Protein AF-A0A534YT58-F1 (afdb_monomer_lite)

Sequence (90 aa):
MLTRLPPPHRAESGVVRDWLVQRFAGRFLVLSAVEHRRFVSALPEHGVSGGAAYDALVAATARAAGVALATLDRRARLVYERYGLEIVGG

Radius of gyration: 15.09 Å; chains: 1; bounding box: 26×28×42 Å

pLDDT: mean 93.38, std 6.1, range [50.19, 98.12]

Structure (mmCIF, N/CA/C/O backbone):
data_AF-A0A534YT58-F1
#
_entry.id   AF-A0A534YT58-F1
#
loop_
_atom_site.group_PDB
_atom_site.id
_atom_site.type_symbol
_atom_site.label_atom_id
_atom_site.label_alt_id
_atom_site.label_comp_id
_atom_site.label_asym_id
_atom_site.label_entity_id
_atom_site.label_seq_id
_atom_site.pdbx_PDB_ins_code
_atom_site.Cartn_x
_atom_site.Cartn_y
_atom_site.Cartn_z
_atom_site.occupancy
_atom_site.B_iso_or_equiv
_atom_site.auth_seq_id
_atom_site.auth_comp_id
_atom_site.auth_asym_id
_atom_site.auth_atom_id
_atom_site.pdbx_PDB_model_num
ATOM 1 N N . MET A 1 1 ? 8.027 -5.142 -12.874 1.00 82.12 1 MET A N 1
ATOM 2 C CA . MET A 1 1 ? 8.501 -3.763 -12.605 1.00 82.12 1 MET A CA 1
ATOM 3 C C . MET A 1 1 ? 8.882 -3.116 -13.932 1.00 82.12 1 MET A C 1
ATOM 5 O O . MET A 1 1 ? 9.726 -3.679 -14.618 1.00 82.12 1 MET A O 1
ATOM 9 N N . LEU A 1 2 ? 8.240 -2.003 -14.310 1.00 89.69 2 LEU A N 1
ATOM 10 C CA . LEU A 1 2 ? 8.278 -1.440 -15.676 1.00 89.69 2 LEU A CA 1
ATOM 11 C C . LEU A 1 2 ? 9.696 -1.114 -16.186 1.00 89.69 2 LEU A C 1
ATOM 13 O O . LEU A 1 2 ? 10.011 -1.375 -17.342 1.00 89.69 2 LEU A O 1
ATOM 17 N N . THR A 1 3 ? 10.584 -0.637 -15.312 1.00 94.62 3 THR A N 1
ATOM 18 C CA . THR A 1 3 ? 11.973 -0.281 -15.663 1.00 94.62 3 THR A CA 1
ATOM 19 C C . THR A 1 3 ? 12.951 -1.464 -15.644 1.00 94.62 3 THR A C 1
ATOM 21 O O . THR A 1 3 ? 14.126 -1.302 -15.966 1.00 94.62 3 THR A O 1
ATOM 24 N N . ARG A 1 4 ? 12.494 -2.672 -15.283 1.00 93.69 4 ARG A N 1
ATOM 25 C CA . ARG A 1 4 ? 13.316 -3.900 -15.233 1.00 93.69 4 ARG A CA 1
ATOM 26 C C . ARG A 1 4 ? 12.804 -5.022 -16.136 1.00 93.69 4 ARG A C 1
ATOM 28 O O . ARG A 1 4 ? 13.292 -6.144 -16.043 1.00 93.69 4 ARG A O 1
ATOM 35 N N . LEU A 1 5 ? 11.839 -4.740 -17.009 1.00 91.06 5 LEU A N 1
ATOM 36 C CA . LEU A 1 5 ? 11.420 -5.710 -18.016 1.00 91.06 5 LEU A CA 1
ATOM 37 C C . LEU A 1 5 ? 12.570 -5.997 -19.008 1.00 91.06 5 LEU A C 1
ATOM 39 O O . LEU A 1 5 ? 13.477 -5.162 -19.167 1.00 91.06 5 LEU A O 1
ATOM 43 N N . PRO A 1 6 ? 12.573 -7.174 -19.656 1.00 93.31 6 PRO A N 1
ATOM 44 C CA . PRO A 1 6 ? 13.472 -7.450 -20.769 1.00 93.31 6 PRO A CA 1
ATOM 45 C C . PRO A 1 6 ? 13.231 -6.473 -21.933 1.00 93.31 6 PRO A C 1
ATOM 47 O O . PRO A 1 6 ? 12.092 -6.037 -22.133 1.00 93.31 6 PRO A O 1
ATOM 50 N N . PRO A 1 7 ? 14.263 -6.125 -22.722 1.00 88.31 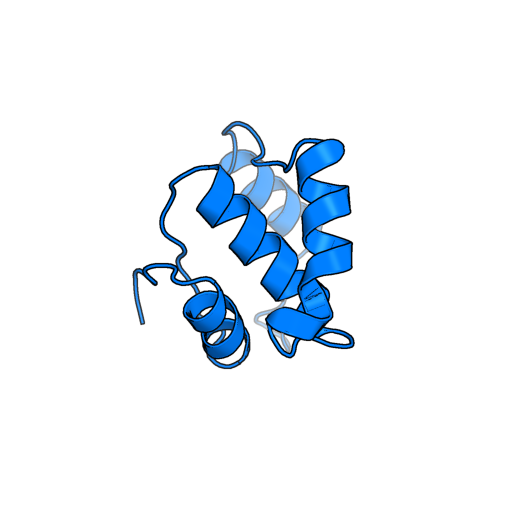7 PRO A N 1
ATOM 51 C CA . PRO A 1 7 ? 14.064 -5.432 -23.992 1.00 88.31 7 PRO A CA 1
ATOM 52 C C . PRO A 1 7 ? 13.101 -6.211 -24.911 1.00 88.31 7 PRO A C 1
ATOM 54 O O . PRO A 1 7 ? 13.147 -7.442 -24.903 1.00 88.31 7 PRO A O 1
ATOM 57 N N . PRO A 1 8 ? 12.240 -5.537 -25.699 1.00 90.56 8 PRO A N 1
ATOM 58 C CA . PRO A 1 8 ? 12.079 -4.083 -25.824 1.00 90.56 8 PRO A CA 1
ATOM 59 C C . PRO A 1 8 ? 11.081 -3.468 -24.820 1.00 90.56 8 PRO A C 1
ATOM 61 O O . PRO A 1 8 ? 10.795 -2.280 -24.887 1.00 90.56 8 PRO A O 1
ATOM 64 N N . HIS A 1 9 ? 10.540 -4.244 -23.878 1.00 92.31 9 HIS A N 1
ATOM 65 C CA . HIS A 1 9 ? 9.438 -3.819 -23.000 1.00 92.31 9 HIS A CA 1
ATOM 66 C C . HIS A 1 9 ? 9.867 -2.967 -21.797 1.00 92.31 9 HIS A C 1
ATOM 68 O O . HIS A 1 9 ? 9.029 -2.557 -20.993 1.00 92.31 9 HIS A O 1
ATOM 74 N N . ARG A 1 10 ? 11.169 -2.723 -21.629 1.00 94.81 10 ARG A N 1
ATOM 75 C CA . ARG A 1 10 ? 11.692 -1.873 -20.560 1.00 94.81 10 ARG A CA 1
ATOM 76 C C . ARG A 1 10 ? 11.303 -0.419 -20.805 1.00 94.81 10 ARG A C 1
ATOM 78 O O . ARG A 1 10 ? 11.722 0.168 -21.795 1.00 94.81 10 ARG A O 1
ATOM 85 N N . ALA A 1 11 ? 10.579 0.172 -19.864 1.00 95.31 11 ALA A N 1
ATOM 86 C CA . ALA A 1 11 ? 10.282 1.596 -19.902 1.00 95.31 11 ALA A CA 1
ATOM 87 C C . ALA A 1 11 ? 11.452 2.426 -19.347 1.00 95.31 11 ALA A C 1
ATOM 89 O O . ALA A 1 11 ? 12.133 2.009 -18.404 1.00 95.31 11 ALA A O 1
ATOM 90 N N . GLU A 1 12 ? 11.661 3.611 -19.921 1.00 95.50 12 GLU A N 1
ATOM 91 C CA . GLU A 1 12 ? 12.596 4.609 -19.399 1.00 95.50 12 GLU A CA 1
ATOM 92 C C . GLU A 1 12 ? 12.074 5.164 -18.058 1.00 95.50 12 GLU A C 1
ATOM 94 O O . GLU A 1 12 ? 10.868 5.270 -17.826 1.00 95.50 12 GLU A O 1
ATOM 99 N N . SER A 1 13 ? 12.986 5.457 -17.133 1.00 94.75 13 SER A N 1
ATOM 100 C CA . SER A 1 13 ? 12.664 5.869 -15.765 1.00 94.75 13 SER A CA 1
ATOM 101 C C . SER A 1 13 ? 11.867 7.174 -15.658 1.00 94.75 13 SER A C 1
ATOM 103 O O . SER A 1 13 ? 10.922 7.234 -14.869 1.00 94.75 13 SER A O 1
ATOM 105 N N . GLY A 1 14 ? 12.204 8.192 -16.451 1.00 96.62 14 GLY A N 1
ATOM 106 C CA . GLY A 1 14 ? 11.474 9.454 -16.545 1.00 96.62 14 GLY A CA 1
ATOM 107 C C . GLY A 1 14 ? 10.059 9.257 -17.078 1.00 96.62 14 GLY A C 1
ATOM 108 O O . GLY A 1 14 ? 9.113 9.751 -16.469 1.00 96.62 14 GLY A O 1
ATOM 109 N N . VAL A 1 15 ? 9.890 8.433 -18.119 1.00 95.88 15 VAL A N 1
ATOM 110 C CA . VAL A 1 15 ? 8.558 8.074 -18.645 1.00 95.88 15 VAL A CA 1
ATOM 111 C C . VAL A 1 15 ? 7.690 7.409 -17.571 1.00 95.88 15 VAL A C 1
ATOM 113 O O . VAL A 1 15 ? 6.527 7.772 -17.399 1.00 95.88 15 VAL A O 1
ATOM 116 N N . VAL A 1 16 ? 8.243 6.458 -16.806 1.00 95.75 16 VAL A N 1
ATOM 117 C CA . VAL A 1 16 ? 7.503 5.795 -15.715 1.00 95.75 16 VAL A CA 1
ATOM 118 C C . VAL A 1 16 ? 7.139 6.780 -14.606 1.00 95.75 16 VAL A C 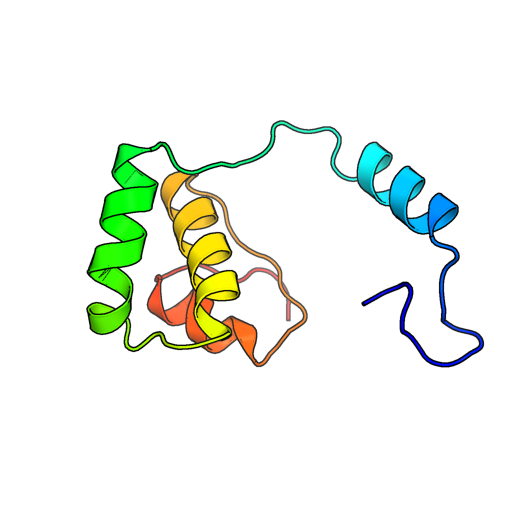1
ATOM 120 O O . VAL A 1 16 ? 6.016 6.733 -14.106 1.00 95.75 16 VAL A O 1
ATOM 123 N N . ARG A 1 17 ? 8.057 7.673 -14.218 1.00 95.19 17 ARG A N 1
ATOM 124 C CA . ARG A 1 17 ? 7.792 8.711 -13.211 1.00 95.19 17 ARG A CA 1
ATOM 125 C C . ARG A 1 17 ? 6.627 9.600 -13.638 1.00 95.19 17 ARG A C 1
ATOM 127 O O . ARG A 1 17 ? 5.691 9.771 -12.861 1.00 95.19 17 ARG A O 1
ATOM 134 N N . ASP A 1 18 ? 6.680 10.145 -14.850 1.00 96.38 18 ASP A N 1
ATOM 135 C CA . ASP A 1 18 ? 5.680 11.100 -15.333 1.00 96.38 18 ASP A CA 1
ATOM 136 C C . ASP A 1 18 ? 4.304 10.434 -15.447 1.00 96.38 18 ASP A C 1
ATOM 138 O O . ASP A 1 18 ? 3.299 10.997 -15.009 1.00 96.38 18 ASP A O 1
ATOM 142 N N . TRP A 1 19 ? 4.269 9.182 -15.914 1.00 95.50 19 TRP A N 1
ATOM 143 C CA . TRP A 1 19 ? 3.052 8.378 -15.925 1.00 95.50 19 TRP A CA 1
ATOM 144 C C . TRP A 1 19 ? 2.486 8.143 -14.517 1.00 95.50 19 TRP A C 1
ATOM 146 O O . TRP A 1 19 ? 1.282 8.295 -14.320 1.00 95.50 19 TRP A O 1
ATOM 156 N N . LEU A 1 20 ? 3.322 7.809 -13.524 1.00 93.69 20 LEU A N 1
ATOM 157 C CA . LEU A 1 20 ? 2.871 7.602 -12.140 1.00 93.69 20 LEU A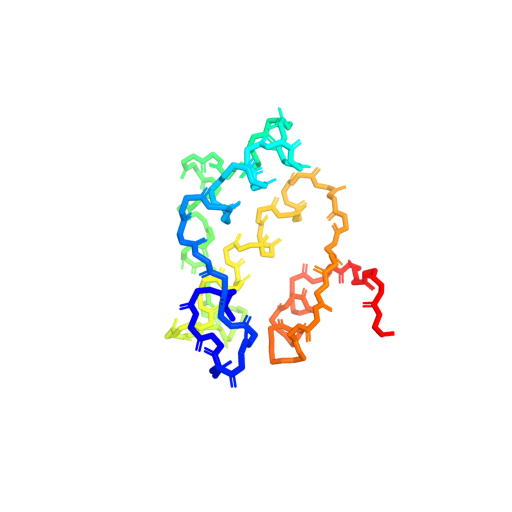 CA 1
ATOM 158 C C . LEU A 1 20 ? 2.270 8.878 -11.540 1.00 93.69 20 LEU A C 1
ATOM 160 O O . LEU A 1 20 ? 1.199 8.812 -10.936 1.00 93.69 20 LEU A O 1
ATOM 164 N N . VAL A 1 21 ? 2.922 10.029 -11.736 1.00 94.31 21 VAL A N 1
ATOM 165 C CA . VAL A 1 21 ? 2.438 11.331 -11.244 1.00 94.31 21 VAL A CA 1
ATOM 166 C C . VAL A 1 21 ? 1.088 11.686 -11.867 1.00 94.31 21 VAL A C 1
ATOM 168 O O . VAL A 1 21 ? 0.174 12.101 -11.159 1.00 94.31 21 VAL A O 1
ATOM 171 N N . GLN A 1 22 ? 0.932 11.482 -13.177 1.00 95.62 22 GLN A N 1
ATOM 172 C CA . GLN A 1 22 ? -0.324 11.768 -13.874 1.00 95.62 22 GLN A CA 1
ATOM 173 C C . GLN A 1 22 ? -1.437 10.782 -13.495 1.00 95.62 22 GLN A C 1
ATOM 175 O O . GLN A 1 22 ? -2.578 11.182 -13.265 1.00 95.62 22 GLN A O 1
ATOM 180 N N . ARG A 1 23 ? -1.126 9.482 -13.419 1.00 93.88 23 ARG A N 1
ATOM 181 C CA . ARG A 1 23 ? -2.121 8.425 -13.192 1.00 93.88 23 ARG A CA 1
ATOM 182 C C . ARG A 1 23 ? -2.632 8.379 -11.753 1.00 93.88 23 ARG A C 1
ATOM 184 O O . ARG A 1 23 ? -3.784 7.983 -11.546 1.00 93.88 23 ARG A O 1
ATOM 191 N N . PHE A 1 24 ? -1.788 8.746 -10.789 1.00 91.75 24 PHE A N 1
ATOM 192 C CA . PHE A 1 24 ? -2.055 8.675 -9.351 1.00 91.75 24 PHE A CA 1
ATOM 193 C C . PHE A 1 24 ? -1.943 10.052 -8.679 1.00 91.75 24 PHE A C 1
ATOM 195 O O . PHE A 1 24 ? -1.309 10.196 -7.641 1.00 91.75 24 PHE A O 1
ATOM 202 N N . ALA A 1 25 ? -2.605 11.064 -9.247 1.00 91.56 25 ALA A N 1
ATOM 203 C CA . ALA A 1 25 ? -2.625 12.431 -8.712 1.00 91.56 25 ALA A CA 1
ATOM 204 C C . ALA A 1 25 ? -3.458 12.606 -7.418 1.00 91.56 25 ALA A C 1
ATOM 206 O O . ALA A 1 25 ? -3.557 13.706 -6.877 1.00 91.56 25 ALA A O 1
ATOM 207 N N . GLY A 1 26 ? -4.102 11.537 -6.940 1.00 91.56 26 GLY A N 1
ATOM 208 C CA . GLY A 1 26 ? -4.892 11.548 -5.713 1.00 91.56 26 GLY A CA 1
ATOM 209 C C . GLY A 1 26 ? -4.037 11.578 -4.444 1.00 91.56 26 GLY A C 1
ATOM 210 O O . GLY A 1 26 ? -2.818 11.417 -4.466 1.00 91.56 26 GLY A O 1
ATOM 211 N N . ARG A 1 27 ? -4.700 11.745 -3.297 1.00 92.38 27 ARG A N 1
ATOM 212 C CA . ARG A 1 27 ? -4.041 11.686 -1.988 1.00 92.38 27 ARG A CA 1
ATOM 213 C C . ARG A 1 27 ? -3.434 10.300 -1.753 1.00 92.38 27 ARG A C 1
ATOM 215 O O . ARG A 1 27 ? -4.123 9.291 -1.891 1.00 92.38 27 ARG A O 1
ATOM 222 N N . PHE A 1 28 ? -2.185 10.266 -1.294 1.00 93.75 28 PHE A N 1
ATOM 223 C CA . PHE A 1 28 ? -1.562 9.033 -0.820 1.00 93.75 28 PHE A CA 1
ATOM 224 C C . PHE A 1 28 ? -2.324 8.460 0.378 1.00 93.75 28 PHE A C 1
ATOM 226 O O . PHE A 1 28 ? -2.611 9.156 1.358 1.00 93.75 28 PHE A O 1
ATOM 233 N N . LEU A 1 29 ? -2.643 7.172 0.295 1.00 96.00 29 LEU A N 1
ATOM 234 C CA . LEU A 1 29 ? -3.177 6.422 1.421 1.00 96.00 29 LEU A CA 1
ATOM 235 C C . LEU A 1 29 ? -2.009 6.000 2.305 1.00 96.00 29 LEU A C 1
ATOM 237 O O . LEU A 1 29 ? -1.024 5.444 1.823 1.00 96.00 29 LEU A O 1
ATOM 241 N N . VAL A 1 30 ? -2.116 6.301 3.593 1.00 96.88 30 VAL A N 1
ATOM 242 C CA . VAL A 1 30 ? -1.088 6.021 4.591 1.00 96.88 30 VAL A CA 1
ATOM 243 C C . VAL A 1 30 ? -1.761 5.552 5.869 1.00 96.88 30 VAL A C 1
ATOM 245 O O . VAL A 1 30 ? -2.862 5.999 6.190 1.00 96.88 30 VAL A O 1
ATOM 248 N N . LEU A 1 31 ? -1.084 4.678 6.606 1.00 98.06 31 LEU A N 1
ATOM 249 C CA . LEU A 1 31 ? -1.433 4.407 7.994 1.00 98.06 31 LEU A CA 1
ATOM 250 C C . LEU A 1 31 ? -0.997 5.587 8.866 1.00 98.06 31 LEU A C 1
ATOM 252 O O . LEU A 1 31 ? 0.079 6.157 8.660 1.00 98.06 31 LEU A O 1
ATOM 256 N N . SER A 1 32 ? -1.786 5.916 9.885 1.00 97.56 32 SER A N 1
ATOM 257 C CA . SER A 1 32 ? -1.304 6.754 10.982 1.00 97.56 32 SER A CA 1
ATOM 258 C C . SER A 1 32 ? -0.149 6.064 11.719 1.00 97.56 32 SER A C 1
ATOM 260 O O . SER A 1 32 ? 0.026 4.846 11.653 1.00 97.56 32 SER A O 1
ATOM 262 N N . ALA A 1 33 ? 0.626 6.823 12.497 1.00 97.94 33 ALA A N 1
ATOM 263 C CA . ALA A 1 33 ? 1.726 6.260 13.284 1.00 97.94 33 ALA A CA 1
ATOM 264 C C . ALA A 1 33 ? 1.264 5.147 14.250 1.00 97.94 33 ALA A C 1
ATOM 266 O O . ALA A 1 33 ? 1.961 4.149 14.443 1.00 97.94 33 ALA A O 1
ATOM 267 N N . VAL A 1 34 ? 0.069 5.290 14.836 1.00 98.12 34 VAL A N 1
ATOM 268 C CA . VAL A 1 34 ? -0.500 4.294 15.758 1.00 98.12 34 VAL A CA 1
ATOM 269 C C . VAL A 1 34 ? -0.904 3.025 15.010 1.00 98.12 34 VAL A C 1
ATOM 271 O O . VAL A 1 34 ? -0.604 1.925 15.478 1.00 98.12 34 VAL A O 1
ATOM 274 N N . GLU A 1 35 ? -1.551 3.160 13.853 1.00 97.94 35 GLU A N 1
ATOM 275 C CA . GLU A 1 35 ? -1.926 2.021 13.009 1.00 97.94 35 GLU A CA 1
ATOM 276 C C . GLU A 1 35 ? -0.697 1.300 12.465 1.00 97.94 35 GLU A C 1
ATOM 278 O O . GLU A 1 35 ? -0.660 0.076 12.496 1.00 97.94 35 GLU A O 1
ATOM 283 N N . HIS A 1 36 ? 0.339 2.036 12.056 1.00 98.06 36 HIS A N 1
ATOM 284 C CA . HIS A 1 36 ? 1.594 1.451 11.593 1.00 98.06 36 HIS A CA 1
ATOM 285 C C . HIS A 1 36 ? 2.254 0.615 12.697 1.00 98.06 36 HIS A C 1
ATOM 287 O O . HIS A 1 36 ? 2.662 -0.521 12.460 1.00 98.06 36 HIS A O 1
ATOM 293 N N . ARG A 1 37 ? 2.316 1.134 13.931 1.00 98.00 37 ARG A N 1
ATOM 294 C CA . ARG A 1 37 ? 2.874 0.381 15.063 1.00 98.00 37 ARG A CA 1
ATOM 295 C C . ARG A 1 37 ? 2.080 -0.899 15.333 1.00 98.00 37 ARG A C 1
ATOM 297 O O . ARG A 1 37 ? 2.679 -1.952 15.514 1.00 98.00 37 ARG A O 1
ATOM 304 N N . ARG A 1 38 ? 0.744 -0.814 15.330 1.00 97.31 38 ARG A N 1
ATOM 305 C CA . ARG A 1 38 ? -0.137 -1.985 15.493 1.00 97.31 38 ARG A CA 1
ATOM 306 C C . ARG A 1 38 ? 0.060 -2.999 14.367 1.00 97.31 38 ARG A C 1
ATOM 308 O O . ARG A 1 38 ? 0.161 -4.185 14.646 1.00 97.31 38 ARG A O 1
ATOM 315 N N . PHE A 1 39 ? 0.169 -2.527 13.128 1.00 97.44 39 PHE A N 1
ATOM 316 C CA . PHE A 1 39 ? 0.433 -3.353 11.955 1.00 97.44 39 PHE A CA 1
ATOM 317 C C . PHE A 1 39 ? 1.708 -4.186 12.126 1.00 97.44 39 PHE A C 1
ATOM 319 O O . PHE A 1 39 ? 1.651 -5.401 11.963 1.00 97.44 39 PHE A O 1
ATOM 326 N N . VAL A 1 40 ? 2.829 -3.563 12.510 1.00 97.12 40 VAL A N 1
ATOM 327 C CA . VAL A 1 40 ? 4.106 -4.277 12.692 1.00 97.12 40 VAL A CA 1
ATOM 328 C C . VAL A 1 40 ? 3.984 -5.355 13.769 1.00 97.12 40 VAL A C 1
ATOM 330 O O . VAL A 1 40 ? 4.440 -6.477 13.562 1.00 97.12 40 VAL A O 1
ATOM 333 N N . SER A 1 41 ? 3.337 -5.042 14.895 1.00 96.75 41 SER A N 1
ATOM 334 C CA . SER A 1 41 ? 3.129 -6.008 15.979 1.00 96.75 41 SER A CA 1
ATOM 335 C C . SER A 1 41 ? 2.209 -7.173 15.591 1.00 96.75 41 SER A C 1
ATOM 337 O O . SER A 1 41 ? 2.400 -8.267 16.108 1.00 96.75 41 SER A O 1
ATOM 339 N N . ALA A 1 42 ? 1.261 -6.966 14.672 1.00 96.31 42 ALA A N 1
ATOM 340 C CA . ALA A 1 42 ? 0.296 -7.979 14.235 1.00 96.31 42 ALA A CA 1
ATOM 341 C C . ALA A 1 42 ? 0.794 -8.872 13.078 1.00 96.31 42 ALA A C 1
ATOM 343 O O . ALA A 1 42 ? 0.135 -9.846 12.721 1.00 96.31 42 ALA A O 1
ATOM 344 N N . LEU A 1 43 ? 1.955 -8.585 12.473 1.00 96.38 43 LEU A N 1
ATOM 345 C CA . LEU A 1 43 ? 2.497 -9.392 11.365 1.00 96.38 43 LEU A CA 1
ATOM 346 C C . LEU A 1 43 ? 2.573 -10.907 11.664 1.00 96.38 43 LEU A C 1
ATOM 348 O O . LEU A 1 43 ? 2.176 -11.688 10.790 1.00 96.38 43 LEU A O 1
ATOM 352 N N . PRO A 1 44 ? 3.015 -11.357 12.861 1.00 95.19 44 PRO A N 1
ATOM 353 C CA . PRO A 1 44 ? 3.043 -12.782 13.192 1.00 95.19 44 PRO A CA 1
ATOM 354 C C . PRO A 1 44 ? 1.652 -13.423 13.222 1.00 95.19 44 PRO A C 1
ATOM 356 O O . PRO A 1 44 ? 1.499 -14.556 12.773 1.00 95.19 44 PRO A O 1
ATOM 359 N N . GLU A 1 45 ? 0.635 -12.693 13.686 1.00 93.62 45 GLU A N 1
ATOM 360 C CA . GLU A 1 45 ? -0.757 -13.164 13.762 1.00 93.62 45 GLU A CA 1
ATOM 361 C C . GLU A 1 45 ? -1.344 -13.409 12.364 1.00 93.62 45 GLU A C 1
ATOM 363 O O . GLU A 1 45 ? -2.143 -14.320 12.162 1.00 93.62 45 GLU A O 1
ATOM 368 N N . HIS A 1 46 ? -0.876 -12.656 11.366 1.00 92.06 46 HIS A N 1
ATOM 369 C CA . HIS A 1 46 ? -1.212 -12.862 9.956 1.00 92.06 46 HIS A CA 1
ATOM 370 C C . HIS A 1 46 ? -0.301 -13.886 9.246 1.00 92.06 46 HIS A C 1
ATOM 372 O O . HIS A 1 46 ? -0.428 -14.110 8.034 1.00 92.06 46 HIS A O 1
ATOM 378 N N . GLY A 1 47 ? 0.639 -14.511 9.965 1.00 93.44 47 GLY A N 1
ATOM 379 C CA . GLY A 1 47 ? 1.617 -15.444 9.401 1.00 93.44 47 GLY A CA 1
ATOM 380 C C . GLY A 1 47 ? 2.483 -14.808 8.308 1.00 93.44 47 GLY A C 1
ATOM 381 O O . GLY A 1 47 ? 2.818 -15.474 7.323 1.00 93.44 47 GLY A O 1
ATOM 382 N N . VAL A 1 48 ? 2.766 -13.506 8.426 1.00 95.31 48 VAL A N 1
ATOM 383 C CA . VAL A 1 48 ? 3.557 -12.734 7.462 1.00 95.31 48 VAL A CA 1
ATOM 384 C C . VAL A 1 48 ? 4.977 -12.562 7.986 1.00 95.31 48 VAL A C 1
ATOM 386 O O . VAL A 1 48 ? 5.196 -12.142 9.119 1.00 95.31 48 VAL A O 1
ATOM 389 N N . SER A 1 49 ? 5.961 -12.844 7.135 1.00 92.69 49 SER A N 1
ATOM 390 C CA . SER A 1 49 ? 7.378 -12.660 7.440 1.00 92.69 49 SER A CA 1
ATOM 391 C C . SER A 1 49 ? 8.177 -12.267 6.192 1.00 92.69 49 SER A C 1
ATOM 393 O O . SER A 1 49 ? 7.725 -12.434 5.054 1.00 92.69 49 SER A O 1
ATOM 395 N N . GLY A 1 50 ? 9.376 -11.715 6.402 1.00 92.25 50 GLY A N 1
ATOM 396 C CA . GLY A 1 50 ? 10.288 -11.332 5.324 1.00 92.25 50 GLY A CA 1
ATOM 397 C C . GLY A 1 50 ? 9.667 -10.349 4.324 1.00 92.25 50 GLY A C 1
ATOM 398 O O . GLY A 1 50 ? 8.962 -9.415 4.699 1.00 92.25 50 GLY A O 1
ATOM 399 N N . GLY A 1 51 ? 9.920 -10.571 3.032 1.00 91.06 51 GLY A N 1
ATOM 400 C CA . GLY A 1 51 ? 9.474 -9.669 1.962 1.00 91.06 51 GLY A CA 1
ATOM 401 C C . GLY A 1 51 ? 7.952 -9.526 1.825 1.00 91.06 51 GLY A C 1
ATOM 402 O O . GLY A 1 51 ? 7.497 -8.515 1.298 1.00 91.06 51 GLY A O 1
ATOM 403 N N . ALA A 1 52 ? 7.161 -10.473 2.344 1.00 94.56 52 ALA A N 1
ATOM 404 C CA . ALA A 1 52 ? 5.698 -10.390 2.321 1.00 94.56 52 ALA A CA 1
ATOM 405 C C . ALA A 1 52 ? 5.145 -9.262 3.216 1.00 94.56 52 ALA A C 1
ATOM 407 O O . ALA A 1 52 ? 3.990 -8.868 3.065 1.00 94.56 52 ALA A O 1
ATOM 408 N N . ALA A 1 53 ? 5.962 -8.702 4.119 1.00 96.31 53 ALA A N 1
ATOM 409 C CA . ALA A 1 53 ? 5.574 -7.562 4.947 1.00 96.31 53 ALA A CA 1
ATOM 410 C C . ALA A 1 53 ? 5.241 -6.305 4.120 1.00 96.31 53 ALA A C 1
ATOM 412 O O . ALA A 1 53 ? 4.396 -5.515 4.534 1.00 96.31 53 ALA A O 1
ATOM 413 N N . TYR A 1 54 ? 5.847 -6.127 2.940 1.00 95.56 54 TYR A N 1
ATOM 414 C CA . TYR A 1 54 ? 5.523 -4.998 2.059 1.00 95.56 54 TYR A CA 1
ATOM 415 C C . TYR A 1 54 ? 4.121 -5.128 1.456 1.00 95.56 54 TYR A C 1
ATOM 417 O O . TYR A 1 54 ? 3.360 -4.164 1.470 1.00 95.56 54 TYR A O 1
ATOM 425 N N . ASP A 1 55 ? 3.748 -6.327 1.004 1.00 96.38 55 ASP A N 1
ATOM 426 C CA . ASP A 1 55 ? 2.386 -6.611 0.543 1.00 96.38 55 ASP A CA 1
ATOM 427 C C . ASP A 1 55 ? 1.381 -6.458 1.691 1.00 96.38 55 ASP A C 1
ATOM 429 O O . ASP A 1 55 ? 0.323 -5.850 1.535 1.00 96.38 55 ASP A O 1
ATOM 433 N N . ALA A 1 56 ? 1.736 -6.931 2.885 1.00 97.44 56 ALA A N 1
ATOM 434 C CA . ALA A 1 56 ? 0.898 -6.781 4.067 1.00 97.44 56 ALA A CA 1
ATOM 435 C C . ALA A 1 56 ? 0.681 -5.307 4.449 1.00 97.44 56 ALA A C 1
ATOM 437 O O . ALA A 1 56 ? -0.419 -4.943 4.855 1.00 97.44 56 ALA A O 1
ATOM 438 N N . LEU A 1 57 ? 1.685 -4.440 4.269 1.00 98.00 57 LEU A N 1
ATOM 439 C CA . LEU A 1 57 ? 1.544 -3.001 4.498 1.00 98.00 57 LEU A CA 1
ATOM 440 C C . LEU A 1 57 ? 0.566 -2.362 3.502 1.00 98.00 57 LEU A C 1
ATOM 442 O O . LEU A 1 57 ? -0.266 -1.545 3.901 1.00 98.00 57 LEU A O 1
ATOM 446 N N . VAL A 1 58 ? 0.626 -2.753 2.223 1.00 96.94 58 VAL A N 1
ATOM 447 C CA . VAL A 1 58 ? -0.357 -2.326 1.211 1.00 96.94 58 VAL A CA 1
ATOM 448 C C . VAL A 1 58 ? -1.762 -2.777 1.615 1.00 96.94 58 VAL A C 1
ATOM 450 O O . VAL A 1 58 ? -2.690 -1.967 1.607 1.00 96.94 58 VAL A O 1
ATOM 453 N N . ALA A 1 59 ? -1.910 -4.031 2.048 1.00 97.06 59 ALA A N 1
ATOM 454 C CA . ALA A 1 59 ? -3.187 -4.588 2.485 1.00 97.06 59 ALA A CA 1
ATOM 455 C C . ALA A 1 59 ? -3.756 -3.861 3.713 1.00 97.06 59 ALA A C 1
ATOM 457 O O . ALA A 1 59 ? -4.903 -3.416 3.714 1.00 97.06 59 ALA A O 1
ATOM 458 N N . ALA A 1 60 ? -2.942 -3.674 4.750 1.00 97.75 60 ALA A N 1
ATOM 459 C CA . ALA A 1 60 ? -3.334 -2.951 5.951 1.00 97.75 60 ALA A CA 1
ATOM 460 C C . ALA A 1 60 ? -3.767 -1.513 5.627 1.00 97.75 60 ALA A C 1
ATOM 462 O O . ALA A 1 60 ? -4.769 -1.037 6.156 1.00 97.75 60 ALA A O 1
ATOM 463 N N . THR A 1 61 ? -3.053 -0.846 4.715 1.00 98.06 61 THR A N 1
ATOM 464 C CA . THR A 1 61 ? -3.364 0.524 4.284 1.00 98.06 61 THR A CA 1
ATOM 465 C C . THR A 1 61 ? -4.691 0.595 3.529 1.00 98.06 61 THR A C 1
ATOM 467 O O . THR A 1 61 ? -5.519 1.452 3.832 1.00 98.06 61 THR A O 1
ATOM 470 N N . ALA A 1 62 ? -4.930 -0.317 2.584 1.00 96.62 62 ALA A N 1
ATOM 471 C CA . ALA A 1 62 ? -6.194 -0.380 1.854 1.00 96.62 62 ALA A CA 1
ATOM 472 C C . ALA A 1 62 ? -7.375 -0.695 2.783 1.00 96.62 62 ALA A C 1
ATOM 474 O O . ALA A 1 62 ? -8.415 -0.043 2.700 1.00 96.62 62 ALA A O 1
ATOM 475 N N . ARG A 1 63 ? -7.183 -1.621 3.733 1.00 96.25 63 ARG A N 1
ATOM 476 C CA . ARG A 1 63 ? -8.186 -1.959 4.749 1.00 96.25 63 ARG A CA 1
ATOM 477 C C . ARG A 1 63 ? -8.518 -0.765 5.639 1.00 96.25 63 ARG A C 1
ATOM 479 O O . ARG A 1 63 ? -9.693 -0.483 5.842 1.00 96.25 63 ARG A O 1
ATOM 486 N N . ALA A 1 64 ? -7.508 -0.057 6.147 1.00 96.56 64 ALA A N 1
ATOM 487 C CA . ALA A 1 64 ? -7.704 1.132 6.978 1.00 96.56 64 ALA A CA 1
ATOM 488 C C . ALA A 1 64 ? -8.417 2.262 6.214 1.00 96.56 64 ALA A C 1
ATOM 490 O O . ALA A 1 64 ? -9.235 2.979 6.782 1.00 96.56 64 ALA A O 1
ATOM 491 N N . ALA A 1 65 ? -8.146 2.391 4.913 1.00 95.56 65 ALA A N 1
ATOM 492 C CA . ALA A 1 65 ? -8.798 3.367 4.048 1.00 95.56 65 ALA A CA 1
ATOM 493 C C . ALA A 1 65 ? -10.177 2.924 3.517 1.00 95.56 65 ALA A C 1
ATOM 495 O O . ALA A 1 65 ? -10.855 3.734 2.889 1.00 95.56 65 ALA A O 1
ATOM 496 N N . GLY A 1 66 ? -10.591 1.670 3.739 1.00 94.56 66 GLY A N 1
ATOM 497 C CA . GLY A 1 66 ? -11.864 1.135 3.247 1.00 94.56 66 GLY A CA 1
ATOM 498 C C . GLY A 1 66 ? -11.952 1.045 1.720 1.00 94.56 66 GLY A C 1
ATOM 499 O O . GLY A 1 66 ? -13.026 1.248 1.161 1.00 94.56 66 GLY A O 1
ATOM 500 N N 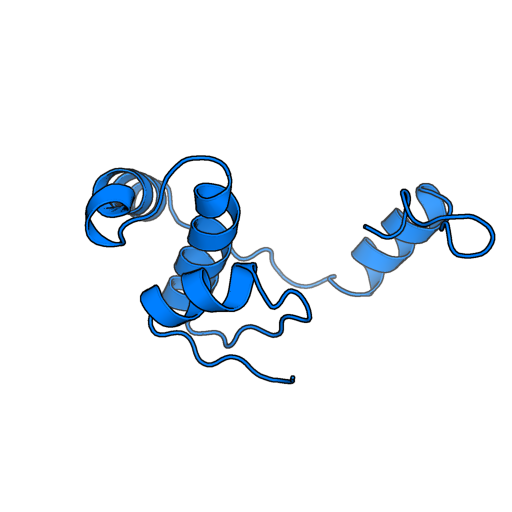. VAL A 1 67 ? -10.833 0.784 1.038 1.00 93.81 67 VAL A N 1
ATOM 501 C CA . VAL A 1 67 ? -10.773 0.692 -0.430 1.00 93.81 67 VAL A CA 1
ATOM 502 C C . VAL A 1 67 ? -10.455 -0.727 -0.888 1.00 93.81 67 VAL A C 1
ATOM 504 O O . VAL A 1 67 ? -9.718 -1.459 -0.226 1.00 93.81 67 VAL A O 1
ATOM 507 N N . ALA A 1 68 ? -10.982 -1.106 -2.050 1.00 93.00 68 ALA A N 1
ATOM 508 C CA . ALA A 1 68 ? -10.649 -2.374 -2.683 1.00 93.00 68 ALA A CA 1
ATOM 509 C C . ALA A 1 68 ? -9.252 -2.326 -3.333 1.00 93.00 68 ALA A C 1
ATOM 511 O O . ALA A 1 68 ? -8.768 -1.256 -3.717 1.00 93.00 68 ALA A O 1
ATOM 512 N N . LEU A 1 69 ? -8.604 -3.486 -3.475 1.00 93.38 69 LEU A N 1
ATOM 513 C CA . LEU A 1 69 ? -7.297 -3.604 -4.131 1.00 93.38 69 LEU A CA 1
ATOM 514 C C . LEU A 1 69 ? -7.427 -4.287 -5.488 1.00 93.38 69 LEU A C 1
ATOM 516 O O . LEU A 1 69 ? -8.100 -5.300 -5.613 1.00 93.38 69 LEU A O 1
ATOM 520 N N . ALA A 1 70 ? -6.707 -3.789 -6.488 1.00 92.75 70 ALA A N 1
ATOM 521 C CA . ALA A 1 70 ? -6.493 -4.497 -7.746 1.00 92.75 70 ALA A CA 1
ATOM 522 C C . ALA A 1 70 ? -5.045 -4.990 -7.811 1.00 92.75 70 ALA A C 1
ATOM 524 O O . ALA A 1 70 ? -4.121 -4.235 -7.503 1.00 92.75 70 ALA A O 1
ATOM 525 N N . THR A 1 71 ? -4.827 -6.244 -8.214 1.00 91.75 71 THR A N 1
ATOM 526 C CA . THR A 1 71 ? -3.474 -6.795 -8.364 1.00 91.75 71 THR A CA 1
ATOM 527 C C . THR A 1 71 ? -3.374 -7.780 -9.519 1.00 91.75 71 THR A C 1
ATOM 529 O O . THR A 1 71 ? -4.241 -8.625 -9.711 1.00 91.75 71 THR A O 1
ATOM 532 N N . LEU A 1 72 ? -2.269 -7.693 -10.260 1.00 90.69 72 LEU A N 1
ATOM 533 C CA . LEU A 1 72 ? -1.852 -8.708 -11.233 1.00 90.69 72 LEU A CA 1
ATOM 534 C C . LEU A 1 72 ? -0.808 -9.672 -10.642 1.00 90.69 72 LEU A C 1
ATOM 536 O O . LEU A 1 72 ? -0.406 -10.634 -11.296 1.00 90.69 72 LEU A O 1
ATOM 540 N N . ASP A 1 73 ? -0.346 -9.424 -9.411 1.00 90.94 73 ASP A N 1
ATOM 541 C CA . ASP A 1 73 ? 0.600 -10.295 -8.722 1.00 90.94 73 ASP A CA 1
ATOM 542 C C . ASP A 1 73 ? -0.147 -11.378 -7.933 1.00 90.94 73 ASP A C 1
ATOM 544 O O . ASP A 1 73 ? -0.642 -11.164 -6.821 1.00 90.94 73 ASP A O 1
ATOM 548 N N . ARG A 1 74 ? -0.185 -12.585 -8.507 1.00 90.50 74 ARG A N 1
ATOM 549 C CA . ARG A 1 74 ? -0.797 -13.758 -7.869 1.00 90.50 74 ARG A CA 1
ATOM 550 C C . ARG A 1 74 ? -0.122 -14.158 -6.556 1.00 90.50 74 ARG A C 1
ATOM 552 O O . ARG A 1 74 ? -0.789 -14.749 -5.714 1.00 90.50 74 ARG A O 1
ATOM 559 N N . ARG A 1 75 ? 1.167 -13.857 -6.353 1.00 90.94 75 ARG A N 1
ATOM 560 C CA . ARG A 1 75 ? 1.849 -14.1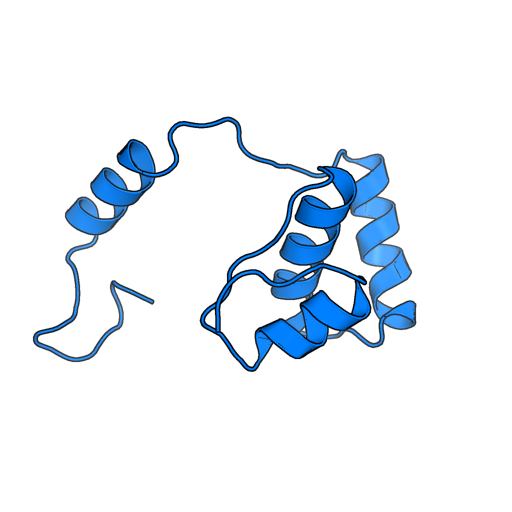63 -5.083 1.00 90.94 75 ARG A CA 1
ATOM 561 C C . ARG A 1 75 ? 1.341 -13.263 -3.960 1.00 90.94 75 ARG A C 1
ATOM 563 O O . ARG A 1 75 ? 1.089 -13.756 -2.865 1.00 90.94 75 ARG A O 1
ATOM 570 N N . ALA A 1 76 ? 1.174 -11.971 -4.240 1.00 93.31 76 ALA A N 1
ATOM 571 C CA . ALA A 1 76 ? 0.711 -10.990 -3.259 1.00 93.31 76 ALA A CA 1
ATOM 572 C C . ALA A 1 76 ? -0.759 -11.204 -2.860 1.00 93.31 76 ALA A C 1
ATOM 574 O O . ALA A 1 76 ? -1.144 -10.911 -1.729 1.00 93.31 76 ALA A O 1
ATOM 575 N N . ARG A 1 77 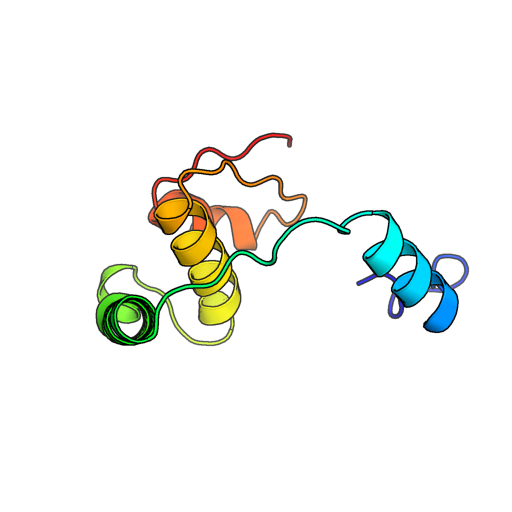? -1.570 -11.787 -3.756 1.00 93.31 77 ARG A N 1
ATOM 576 C CA . ARG A 1 77 ? -2.990 -12.083 -3.508 1.00 93.31 77 ARG A CA 1
ATOM 577 C C . ARG A 1 77 ? -3.230 -12.851 -2.205 1.00 93.31 77 ARG A C 1
ATOM 579 O O . ARG A 1 77 ? -4.099 -12.459 -1.434 1.00 93.31 77 ARG A O 1
ATOM 586 N N . LEU A 1 78 ? -2.415 -13.870 -1.920 1.00 92.06 78 LEU A N 1
ATOM 587 C CA . LEU A 1 78 ? -2.523 -14.659 -0.685 1.00 92.06 78 LEU A CA 1
ATOM 588 C C . LEU A 1 78 ? -2.349 -13.804 0.575 1.00 92.06 78 LEU A C 1
ATOM 590 O O . LEU A 1 78 ? -2.964 -14.083 1.599 1.00 92.06 78 LEU A O 1
ATOM 594 N N . VAL A 1 79 ? -1.506 -12.770 0.522 1.00 95.31 79 VAL A N 1
ATOM 595 C CA . VAL A 1 79 ? -1.334 -11.838 1.641 1.00 95.31 79 VAL A CA 1
ATOM 596 C C . VAL A 1 79 ? -2.567 -10.954 1.766 1.00 95.31 79 VAL A C 1
ATOM 598 O O . VAL A 1 79 ? -3.095 -10.807 2.862 1.00 95.31 79 VAL A O 1
ATOM 601 N N . TYR A 1 80 ? -3.071 -10.406 0.662 1.00 95.25 80 TYR A N 1
ATOM 602 C CA . TYR A 1 80 ? -4.220 -9.499 0.701 1.00 95.25 80 TYR A CA 1
ATOM 603 C C . TYR A 1 80 ? -5.501 -10.190 1.200 1.00 95.25 80 TYR A C 1
ATOM 605 O O . TYR A 1 80 ? -6.240 -9.613 1.999 1.00 95.25 80 TYR A O 1
ATOM 613 N N . GLU A 1 81 ? -5.717 -11.452 0.820 1.00 92.25 81 GLU A N 1
ATOM 614 C CA . GLU A 1 81 ? -6.838 -12.274 1.295 1.00 92.25 81 GLU A CA 1
ATOM 615 C C . GLU A 1 81 ? -6.773 -12.528 2.814 1.00 92.25 81 GLU A C 1
ATOM 617 O O . GLU A 1 81 ? -7.799 -12.463 3.488 1.00 92.25 81 GLU A O 1
ATOM 622 N N . ARG A 1 82 ? -5.577 -12.707 3.402 1.00 93.31 82 ARG A N 1
ATOM 623 C CA . ARG A 1 82 ? -5.409 -12.822 4.871 1.00 93.31 82 ARG A CA 1
ATOM 624 C C . ARG A 1 82 ? -5.787 -11.548 5.627 1.00 93.31 82 ARG A C 1
ATOM 626 O O . ARG A 1 82 ? -6.120 -11.612 6.808 1.00 93.31 82 ARG A O 1
ATOM 633 N N . TYR A 1 83 ? -5.736 -10.400 4.958 1.00 94.56 83 TYR A N 1
ATOM 634 C CA . TYR A 1 83 ? -6.216 -9.124 5.488 1.00 94.56 83 TYR A CA 1
ATOM 635 C C . TYR A 1 83 ? -7.709 -8.897 5.208 1.00 94.56 83 TYR A C 1
ATOM 637 O O . TYR A 1 83 ? -8.240 -7.856 5.599 1.00 94.56 83 TYR A O 1
ATOM 645 N N . GLY A 1 84 ? -8.403 -9.864 4.598 1.00 92.31 84 GLY A N 1
ATOM 646 C CA . GLY A 1 84 ? -9.839 -9.816 4.322 1.00 92.31 84 GLY A CA 1
ATOM 647 C C . GLY A 1 84 ? -10.225 -8.801 3.250 1.00 92.31 84 GLY A C 1
ATOM 648 O O . GLY A 1 84 ? -11.335 -8.280 3.288 1.00 92.31 84 GLY A O 1
ATOM 649 N N . LEU A 1 85 ? -9.306 -8.465 2.342 1.00 93.75 85 LEU A N 1
ATOM 650 C CA . LEU A 1 85 ? -9.588 -7.513 1.275 1.00 93.75 85 LEU A CA 1
ATOM 651 C C . LEU A 1 85 ? -10.283 -8.163 0.088 1.00 93.75 85 LEU A C 1
ATOM 653 O O . LEU A 1 85 ? -9.919 -9.255 -0.349 1.00 93.75 85 LEU A O 1
ATOM 657 N N . GLU A 1 86 ? -11.228 -7.420 -0.480 1.00 86.06 86 GLU A N 1
ATOM 658 C CA . GLU A 1 86 ? -11.763 -7.707 -1.800 1.00 86.06 86 GLU A CA 1
ATOM 659 C C . GLU A 1 86 ? -10.726 -7.337 -2.865 1.00 86.06 86 GLU A C 1
ATOM 661 O O . GLU A 1 86 ? -10.207 -6.213 -2.898 1.00 86.06 86 GLU A O 1
ATOM 666 N N . ILE A 1 87 ? -10.428 -8.304 -3.734 1.00 88.12 87 ILE A N 1
ATOM 667 C CA . ILE A 1 87 ? -9.508 -8.125 -4.853 1.00 88.12 87 ILE A CA 1
ATOM 668 C C . ILE A 1 87 ? -10.306 -7.955 -6.137 1.00 88.12 87 ILE A C 1
ATOM 670 O O . ILE A 1 87 ? -10.964 -8.892 -6.591 1.00 88.12 87 ILE A O 1
ATOM 674 N N . VAL A 1 88 ? -10.218 -6.768 -6.731 1.00 85.06 88 VAL A N 1
ATOM 675 C CA . VAL A 1 88 ? -10.929 -6.409 -7.959 1.00 85.06 88 VAL A CA 1
ATOM 676 C C . VAL A 1 88 ? -10.022 -6.650 -9.160 1.00 85.06 88 VAL A C 1
ATOM 678 O O . VAL A 1 88 ? -8.952 -6.052 -9.275 1.00 85.06 88 VAL A O 1
ATOM 681 N N . GLY A 1 89 ? -10.474 -7.504 -10.075 1.00 68.44 89 GLY A N 1
ATOM 682 C CA . GLY A 1 89 ? -9.736 -7.863 -11.284 1.00 68.44 89 GLY A CA 1
ATOM 683 C C . GLY A 1 89 ? -8.744 -9.010 -11.073 1.00 68.44 89 GLY A C 1
ATOM 684 O O . GLY A 1 89 ? -7.969 -9.033 -10.115 1.00 68.44 89 GLY A O 1
ATOM 685 N N . GLY A 1 90 ? -8.801 -9.969 -11.996 1.00 50.19 90 GLY A N 1
ATOM 686 C CA . GLY A 1 90 ? -7.929 -11.133 -12.131 1.00 50.19 90 GLY A CA 1
ATOM 687 C C . GLY A 1 90 ? -7.990 -11.638 -13.561 1.00 50.19 90 GLY A C 1
ATOM 688 O O . GLY A 1 90 ? -9.122 -11.708 -14.085 1.00 50.19 90 GLY A O 1
#

Foldseek 3Di:
DQCPDPPPRHDDPVVVVVCCCVVPVDDDQADDPVLVVVQVVCCVVLVHDDPLSVLLRVLSSCVVVVHAAEDPDPVSVSNNVSSVGHYDDD

Secondary structure (DSSP, 8-state):
-GGGSPTTSPPPHHHHHHHHHHHT-SPPP---HHHHHHHHHHTTTTT--TTHHHHHHHHHHHHHHT--B--S-HHHHHHHHHTT--B---